Protein AF-A0A3D2GSB5-F1 (afdb_monomer_lite)

Sequence (78 aa):
TDPYQPIERQMAITRQILQIMAETRHPVGLITKSDLVTRDIDLLADLARDNLVHVGMSVTTLDPKLARIMEPRASTPA

Foldseek 3Di:
DAPDDVCCVPPVVVLVVLVVCLVVLAADEHEHQAPCVVVNVVSQVSSVVVPRYDYHYDDPDQPQVVCCVPPVPGDGHD

Radius of gyration: 13.66 Å; chains: 1; bounding box: 31×18×38 Å

Secondary structure (DSSP, 8-state):
--S--TTHHHH-HHHHHHHHHHHTT--EEEEES-GGGGGGHHHHHHHHHTT-EEEEEP-S-S-HHHHHHH-TTSPPP-

Structure (mmCIF, N/CA/C/O backbone):
data_AF-A0A3D2GSB5-F1
#
_entry.id   AF-A0A3D2GSB5-F1
#
loop_
_atom_site.group_PDB
_atom_site.id
_atom_site.type_symbol
_atom_site.label_atom_id
_atom_site.label_alt_id
_atom_site.label_comp_id
_atom_site.label_asym_id
_atom_site.label_entity_id
_atom_site.label_seq_id
_atom_site.pdbx_PDB_ins_code
_atom_site.Cartn_x
_atom_site.Cartn_y
_atom_site.Cartn_z
_atom_site.occupancy
_atom_site.B_iso_or_equiv
_atom_site.auth_seq_id
_atom_site.auth_comp_id
_ato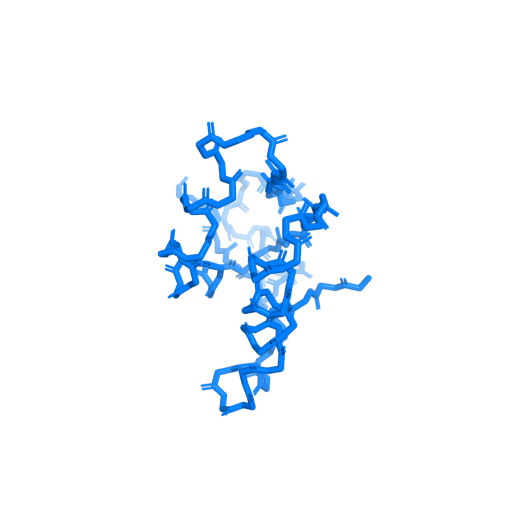m_site.auth_asym_id
_atom_site.auth_atom_id
_atom_site.pdbx_PDB_model_num
ATOM 1 N N . THR A 1 1 ? 7.304 10.164 0.260 1.00 72.62 1 THR A N 1
ATOM 2 C CA . THR A 1 1 ? 8.099 8.928 0.088 1.00 72.62 1 THR A CA 1
ATOM 3 C C . THR A 1 1 ? 7.137 7.776 -0.108 1.00 72.62 1 THR A C 1
ATOM 5 O O . THR A 1 1 ? 6.032 7.880 0.409 1.00 72.62 1 THR A O 1
ATOM 8 N N . ASP A 1 2 ? 7.500 6.744 -0.871 1.00 90.62 2 ASP A N 1
ATOM 9 C CA . ASP A 1 2 ? 6.641 5.560 -1.031 1.00 90.62 2 ASP A CA 1
ATOM 10 C C . ASP A 1 2 ? 6.600 4.787 0.302 1.00 90.62 2 ASP A C 1
ATOM 12 O O . ASP A 1 2 ? 7.676 4.467 0.820 1.00 90.62 2 ASP A O 1
ATOM 16 N N . PRO A 1 3 ? 5.415 4.527 0.888 1.00 93.00 3 PRO A N 1
ATOM 17 C CA . PRO A 1 3 ? 5.306 3.792 2.143 1.00 93.00 3 PRO A CA 1
ATOM 18 C C . PRO A 1 3 ? 5.655 2.306 1.995 1.00 93.00 3 PRO A C 1
ATOM 20 O O . PRO A 1 3 ? 6.002 1.682 2.988 1.00 93.00 3 PRO A O 1
ATOM 23 N N . TYR A 1 4 ? 5.616 1.734 0.787 1.00 94.44 4 TYR A N 1
ATOM 24 C CA . TYR A 1 4 ? 5.824 0.305 0.530 1.00 94.44 4 TYR A CA 1
ATOM 25 C C . TYR A 1 4 ? 7.198 0.012 -0.089 1.00 94.44 4 TYR A C 1
ATOM 27 O O . TYR A 1 4 ? 7.329 -0.621 -1.137 1.00 94.44 4 TYR A O 1
ATOM 35 N N . GLN A 1 5 ? 8.261 0.468 0.573 1.00 92.88 5 GLN A N 1
ATOM 36 C CA . GLN A 1 5 ? 9.634 0.137 0.175 1.00 92.88 5 GLN A CA 1
ATOM 37 C C . GLN A 1 5 ? 9.931 -1.365 0.359 1.00 92.88 5 GLN A C 1
ATOM 39 O O . GLN A 1 5 ? 9.274 -2.020 1.161 1.00 92.88 5 GLN A O 1
ATOM 44 N N . PRO A 1 6 ? 10.960 -1.946 -0.291 1.00 91.88 6 PRO A N 1
ATOM 45 C CA . PRO A 1 6 ? 11.240 -3.386 -0.195 1.00 91.88 6 PRO A CA 1
ATOM 46 C C . PRO A 1 6 ? 11.349 -3.946 1.233 1.00 91.88 6 PRO A C 1
ATOM 48 O O . PRO A 1 6 ? 10.971 -5.093 1.470 1.00 91.88 6 PRO A O 1
ATOM 51 N N . ILE A 1 7 ? 11.827 -3.137 2.183 1.00 94.31 7 ILE A N 1
ATOM 52 C CA . ILE A 1 7 ? 11.964 -3.519 3.593 1.00 94.31 7 ILE A CA 1
ATOM 53 C C . ILE A 1 7 ? 10.611 -3.726 4.298 1.00 94.31 7 ILE A C 1
ATOM 55 O O . ILE A 1 7 ? 10.523 -4.513 5.241 1.00 94.31 7 ILE A O 1
ATOM 59 N N . GLU A 1 8 ? 9.530 -3.115 3.798 1.00 95.75 8 GLU A N 1
ATOM 60 C CA . GLU A 1 8 ? 8.186 -3.276 4.362 1.00 95.75 8 GLU A CA 1
ATOM 61 C C . GLU A 1 8 ? 7.676 -4.708 4.288 1.00 95.75 8 GLU A C 1
ATOM 63 O O . GLU A 1 8 ? 6.832 -5.086 5.098 1.00 95.75 8 GLU A O 1
ATOM 68 N N . ARG A 1 9 ? 8.197 -5.532 3.369 1.00 94.12 9 ARG A N 1
ATOM 69 C CA . ARG A 1 9 ? 7.863 -6.963 3.307 1.00 94.12 9 ARG A CA 1
ATOM 70 C C . ARG A 1 9 ? 8.190 -7.691 4.612 1.00 94.12 9 ARG A C 1
ATOM 72 O O . ARG A 1 9 ? 7.556 -8.697 4.902 1.00 94.12 9 ARG A O 1
ATOM 79 N N . GLN A 1 10 ? 9.169 -7.190 5.365 1.00 96.62 10 GLN A N 1
ATOM 80 C CA . GLN A 1 10 ? 9.613 -7.763 6.634 1.00 96.62 10 GLN A CA 1
ATOM 81 C C . GLN A 1 10 ? 9.147 -6.929 7.827 1.00 96.62 10 GLN A C 1
ATOM 83 O O . GLN A 1 10 ? 8.629 -7.484 8.788 1.00 96.62 10 GLN A O 1
ATOM 88 N N . MET A 1 11 ? 9.332 -5.605 7.774 1.00 97.31 11 MET A N 1
ATOM 89 C CA . MET A 1 11 ? 9.104 -4.754 8.947 1.00 97.31 11 MET A CA 1
ATOM 90 C C . MET A 1 11 ? 7.630 -4.421 9.186 1.00 97.31 11 MET A C 1
ATOM 92 O O . MET A 1 11 ? 7.246 -4.203 10.333 1.00 97.31 11 MET A O 1
ATOM 96 N N . ALA A 1 12 ? 6.812 -4.387 8.128 1.00 97.38 12 ALA A N 1
ATOM 97 C CA . ALA A 1 12 ? 5.386 -4.073 8.201 1.00 97.38 12 ALA A CA 1
ATOM 98 C C . ALA A 1 12 ? 5.069 -2.804 9.032 1.00 97.38 12 ALA A C 1
ATOM 100 O O . ALA A 1 12 ? 4.060 -2.761 9.738 1.00 97.38 12 ALA A O 1
ATOM 101 N N . ILE A 1 13 ? 5.929 -1.780 8.985 1.00 97.50 13 ILE A N 1
ATOM 102 C CA . ILE A 1 13 ? 5.752 -0.528 9.733 1.00 97.50 13 ILE A CA 1
ATOM 103 C C . ILE A 1 13 ? 4.520 0.205 9.213 1.00 97.50 13 ILE A C 1
ATOM 105 O O . ILE A 1 13 ? 3.707 0.676 10.005 1.00 97.50 13 ILE A O 1
ATOM 109 N N . THR A 1 14 ? 4.334 0.250 7.891 1.00 97.44 14 THR A N 1
ATOM 110 C CA . THR A 1 14 ? 3.154 0.871 7.274 1.00 97.44 14 THR A CA 1
ATOM 111 C C . THR A 1 14 ? 1.880 0.202 7.771 1.00 97.44 14 THR A C 1
ATOM 113 O O . THR A 1 14 ? 0.936 0.891 8.150 1.00 97.44 14 THR A O 1
ATOM 116 N N . ARG A 1 15 ? 1.872 -1.134 7.866 1.00 98.00 15 ARG A N 1
ATOM 117 C CA . ARG A 1 15 ? 0.728 -1.874 8.409 1.00 98.00 15 ARG A CA 1
ATOM 118 C C . ARG A 1 15 ? 0.457 -1.507 9.867 1.00 98.00 15 ARG A C 1
ATOM 120 O O . ARG A 1 15 ? -0.689 -1.248 10.209 1.00 98.00 15 ARG A O 1
ATOM 127 N N . GLN A 1 16 ? 1.488 -1.463 10.712 1.00 98.31 16 GLN A N 1
ATOM 128 C CA . GLN A 1 16 ? 1.344 -1.095 12.128 1.00 98.31 16 GLN A CA 1
ATOM 129 C C . GLN A 1 16 ? 0.779 0.322 12.293 1.00 98.31 16 GLN A C 1
ATOM 131 O O . GLN A 1 16 ? -0.106 0.551 13.114 1.00 98.31 16 GLN A O 1
ATOM 136 N N . ILE A 1 17 ? 1.228 1.267 11.464 1.00 97.88 17 ILE A N 1
ATOM 137 C CA . ILE A 1 17 ? 0.670 2.624 11.434 1.00 97.88 17 ILE A CA 1
ATOM 138 C C . ILE A 1 17 ? -0.806 2.589 11.006 1.00 97.88 17 ILE A C 1
ATOM 140 O O . ILE A 1 17 ? -1.640 3.224 11.650 1.00 97.88 17 ILE A O 1
ATOM 144 N N . LEU A 1 18 ? -1.150 1.821 9.966 1.00 98.25 18 LEU A N 1
ATOM 145 C CA . LEU A 1 18 ? -2.532 1.676 9.499 1.00 98.25 18 LEU A CA 1
ATOM 146 C C . LEU A 1 18 ? -3.453 1.040 10.547 1.00 98.25 18 LEU A C 1
ATOM 148 O O . LE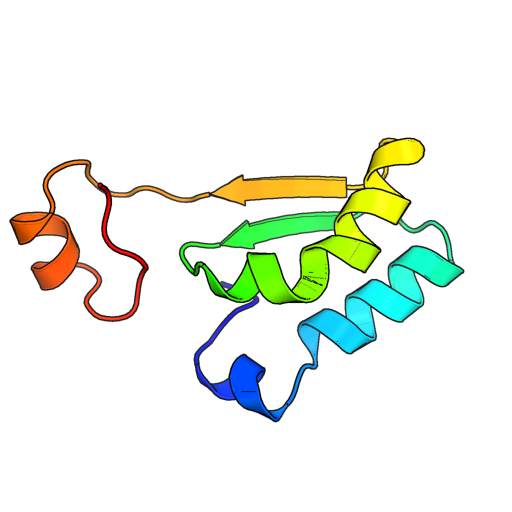U A 1 18 ? -4.613 1.429 10.627 1.00 98.25 18 LEU A O 1
ATOM 152 N N . GLN A 1 19 ? -2.955 0.113 11.369 1.00 98.56 19 GLN A N 1
ATOM 153 C CA . GLN A 1 19 ? -3.721 -0.458 12.484 1.00 98.56 19 GLN A CA 1
ATOM 154 C C . GLN A 1 19 ? -4.115 0.625 13.489 1.00 98.56 19 GLN A C 1
ATOM 156 O O . GLN A 1 19 ? -5.292 0.763 13.806 1.00 98.56 19 GLN A O 1
ATOM 161 N N . ILE A 1 20 ? -3.160 1.461 13.904 1.00 98.44 20 ILE A N 1
ATOM 162 C CA . ILE A 1 20 ? -3.425 2.573 14.828 1.00 98.44 20 ILE A CA 1
ATOM 163 C C . ILE A 1 20 ? -4.393 3.583 14.196 1.00 98.44 20 ILE A C 1
ATOM 165 O O . ILE A 1 20 ? -5.308 4.079 14.855 1.00 98.44 2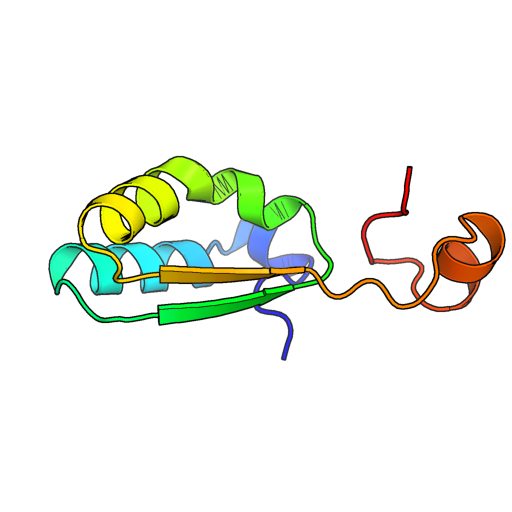0 ILE A O 1
ATOM 169 N N . MET A 1 21 ? -4.234 3.883 12.904 1.00 98.25 21 MET A N 1
ATOM 170 C CA . MET A 1 21 ? -5.153 4.771 12.184 1.00 98.25 21 MET A CA 1
ATOM 171 C C . MET A 1 21 ? -6.573 4.194 12.108 1.00 98.25 21 MET A C 1
ATOM 173 O O . MET A 1 21 ? -7.532 4.932 12.313 1.00 98.25 21 MET A O 1
ATOM 177 N N . ALA A 1 22 ? -6.722 2.887 11.879 1.00 98.19 22 ALA A N 1
ATOM 178 C CA . ALA A 1 22 ? -8.016 2.202 11.879 1.00 98.19 22 ALA A CA 1
ATOM 179 C C . ALA A 1 22 ? -8.672 2.186 13.270 1.00 98.19 22 ALA A C 1
ATOM 181 O O . ALA A 1 22 ? -9.867 2.467 13.393 1.00 98.19 22 ALA A O 1
ATOM 182 N N . GLU A 1 23 ? -7.895 1.932 14.325 1.00 98.25 23 GLU A N 1
ATOM 183 C CA . GLU A 1 23 ? -8.363 1.981 15.717 1.00 98.25 23 GLU A CA 1
ATOM 184 C C . GLU A 1 23 ? -8.859 3.377 16.107 1.00 98.25 23 GLU A C 1
ATOM 186 O O . GLU A 1 23 ? -9.886 3.522 16.768 1.00 98.25 23 GLU A O 1
ATOM 191 N N . THR A 1 24 ? -8.154 4.415 15.658 1.00 98.31 24 THR A N 1
ATOM 192 C CA . THR A 1 24 ? -8.463 5.814 15.986 1.00 98.31 24 THR A CA 1
ATOM 193 C C . THR A 1 24 ? -9.388 6.498 14.981 1.00 98.31 24 THR A C 1
ATOM 195 O O . THR A 1 24 ? -9.711 7.672 15.161 1.00 98.31 24 THR A O 1
ATOM 198 N N . ARG A 1 25 ? -9.824 5.786 13.930 1.00 98.12 25 ARG A N 1
ATOM 199 C CA . ARG A 1 25 ? -10.597 6.336 12.800 1.00 98.12 25 ARG A CA 1
ATOM 200 C C . ARG A 1 25 ? -9.938 7.592 12.207 1.00 98.12 25 ARG A C 1
ATOM 202 O O . ARG A 1 25 ? -10.608 8.557 11.843 1.00 98.12 25 ARG A O 1
ATOM 209 N N . HIS A 1 26 ? -8.608 7.588 12.123 1.00 98.38 26 HIS A N 1
ATOM 210 C CA . HIS A 1 26 ? -7.831 8.697 11.583 1.00 98.38 26 HIS A CA 1
ATOM 211 C C . HIS A 1 26 ? -7.826 8.661 10.045 1.00 98.38 26 HIS A C 1
ATOM 213 O O . HIS A 1 26 ? -7.425 7.643 9.474 1.00 98.38 26 HIS A O 1
ATOM 219 N N . PRO A 1 27 ? -8.216 9.752 9.356 1.00 98.19 27 PRO A N 1
ATOM 220 C CA . PRO A 1 27 ? -8.138 9.811 7.903 1.00 98.19 27 PRO A CA 1
ATOM 221 C C . PRO A 1 27 ? -6.702 9.656 7.387 1.00 98.19 27 PRO A C 1
ATOM 223 O O . PRO A 1 27 ? -5.783 10.289 7.905 1.00 98.19 27 PRO A O 1
ATOM 226 N N . VAL A 1 28 ? -6.499 8.868 6.331 1.00 97.56 28 VAL A N 1
ATOM 227 C CA . VAL A 1 28 ? -5.172 8.598 5.759 1.00 97.56 28 VAL A CA 1
ATOM 228 C C . VAL A 1 28 ? -5.175 8.626 4.230 1.00 97.56 28 VAL A C 1
ATOM 230 O O . VAL A 1 28 ? -6.058 8.092 3.564 1.00 97.56 28 VAL A O 1
ATOM 233 N N . GLY A 1 29 ? -4.144 9.246 3.653 1.00 97.00 29 GLY A N 1
ATOM 234 C CA . GLY A 1 29 ? -3.864 9.226 2.218 1.00 97.00 29 GLY A CA 1
ATOM 235 C C . GLY A 1 29 ? -2.569 8.473 1.926 1.00 97.00 29 GLY A C 1
ATOM 236 O O . GLY A 1 29 ? -1.549 8.717 2.569 1.00 97.00 29 GLY A O 1
ATOM 237 N N . LEU A 1 30 ? -2.596 7.575 0.945 1.00 95.50 30 LEU A N 1
ATOM 238 C CA . LEU A 1 30 ? -1.453 6.765 0.527 1.00 95.50 30 LEU A CA 1
ATOM 239 C C . LEU A 1 30 ? -1.215 6.960 -0.966 1.00 95.50 30 LEU A C 1
ATOM 241 O O . LEU A 1 30 ? -2.157 6.936 -1.749 1.00 95.50 30 LEU A O 1
ATOM 245 N N . ILE A 1 31 ? 0.044 7.114 -1.371 1.00 96.44 31 ILE A N 1
ATOM 246 C CA . ILE A 1 31 ? 0.441 7.105 -2.782 1.00 96.44 31 ILE A CA 1
ATOM 247 C C . ILE A 1 31 ? 1.603 6.128 -2.930 1.00 96.44 31 ILE A C 1
ATOM 249 O O . ILE A 1 31 ? 2.602 6.260 -2.223 1.00 96.44 31 ILE A O 1
ATOM 253 N N . THR A 1 32 ? 1.487 5.155 -3.832 1.00 95.00 32 THR A N 1
ATOM 254 C CA . THR A 1 32 ? 2.514 4.119 -4.025 1.00 95.00 32 THR A CA 1
ATOM 255 C C . THR A 1 32 ? 2.626 3.669 -5.480 1.00 95.00 32 THR A C 1
ATOM 257 O O . THR A 1 32 ? 1.732 3.903 -6.296 1.00 95.00 32 THR A O 1
ATOM 260 N N . LYS A 1 33 ? 3.753 3.036 -5.811 1.00 93.19 33 LYS A N 1
ATOM 261 C CA . LYS A 1 33 ? 3.966 2.282 -7.056 1.00 93.19 33 LYS A CA 1
ATOM 262 C C . LYS A 1 33 ? 4.037 0.770 -6.840 1.00 93.19 33 LYS A C 1
ATOM 264 O O . LYS A 1 33 ? 4.297 0.038 -7.794 1.00 93.19 33 LYS A O 1
ATOM 269 N N . SER A 1 34 ? 3.890 0.307 -5.600 1.00 93.44 34 SER A N 1
ATOM 270 C CA . SER A 1 34 ? 4.060 -1.096 -5.237 1.00 93.44 34 SER A CA 1
ATOM 271 C C . SER A 1 34 ? 2.720 -1.798 -5.046 1.00 93.44 34 SER A C 1
ATOM 273 O O . SER A 1 34 ? 1.827 -1.308 -4.362 1.00 93.44 34 SER A O 1
ATOM 275 N N . ASP A 1 35 ? 2.637 -3.011 -5.576 1.00 93.38 35 ASP A N 1
ATOM 276 C CA . ASP A 1 35 ? 1.588 -3.997 -5.328 1.00 93.38 35 ASP A CA 1
ATOM 277 C C . ASP A 1 35 ? 1.519 -4.468 -3.867 1.00 93.38 35 ASP A C 1
ATOM 279 O O . ASP A 1 35 ? 0.497 -5.012 -3.451 1.00 93.38 35 ASP A O 1
ATOM 283 N N . LEU A 1 36 ? 2.554 -4.218 -3.055 1.00 95.56 36 LEU A N 1
ATOM 284 C CA . LEU A 1 36 ? 2.588 -4.600 -1.641 1.00 95.56 36 LEU A CA 1
ATOM 285 C C . LEU A 1 36 ? 1.461 -3.951 -0.821 1.00 95.56 36 LEU A C 1
ATOM 287 O O . LEU A 1 36 ? 1.067 -4.509 0.200 1.00 95.56 36 LEU A O 1
ATOM 291 N N . VAL A 1 37 ? 0.882 -2.842 -1.299 1.00 96.38 37 VAL A N 1
ATOM 292 C CA . VAL A 1 37 ? -0.324 -2.226 -0.717 1.00 96.38 37 VAL A CA 1
ATOM 293 C C . VAL A 1 37 ? -1.500 -3.196 -0.594 1.00 96.38 37 VAL A C 1
ATOM 295 O O . VAL A 1 37 ? -2.311 -3.074 0.320 1.00 96.38 37 VAL A O 1
ATOM 298 N N . THR A 1 38 ? -1.572 -4.207 -1.463 1.00 96.25 38 THR A N 1
ATOM 299 C CA . THR A 1 38 ? -2.632 -5.226 -1.430 1.00 96.25 38 THR A CA 1
ATOM 300 C C . THR A 1 38 ? -2.573 -6.123 -0.192 1.00 96.25 38 THR A C 1
ATOM 302 O O . THR A 1 38 ? -3.600 -6.671 0.199 1.00 96.25 38 THR A O 1
ATOM 305 N N . ARG A 1 39 ? -1.413 -6.233 0.476 1.00 97.12 39 ARG A N 1
ATOM 306 C CA . ARG A 1 39 ? -1.270 -6.955 1.753 1.00 97.12 39 ARG A CA 1
ATOM 307 C C . ARG A 1 39 ? -2.179 -6.381 2.837 1.00 97.12 39 ARG A C 1
ATOM 309 O O . ARG A 1 39 ? -2.686 -7.131 3.663 1.00 97.12 39 ARG A O 1
ATOM 316 N N . ASP A 1 40 ? -2.357 -5.063 2.832 1.00 97.81 40 ASP A N 1
ATOM 317 C CA . ASP A 1 40 ? -3.034 -4.324 3.898 1.00 97.81 40 ASP A CA 1
ATOM 318 C C . ASP A 1 40 ? -4.488 -3.973 3.526 1.00 97.81 40 ASP A C 1
ATOM 320 O O . ASP A 1 40 ? -5.111 -3.105 4.136 1.00 97.81 40 ASP A O 1
ATOM 324 N N . ILE A 1 41 ? -5.051 -4.669 2.527 1.00 97.81 41 ILE A N 1
ATOM 325 C CA . ILE A 1 41 ? -6.402 -4.431 2.003 1.00 97.81 41 ILE A CA 1
ATOM 326 C C . ILE A 1 41 ? -7.501 -4.601 3.056 1.00 97.81 41 ILE A C 1
ATOM 328 O O . ILE A 1 41 ? -8.541 -3.965 2.948 1.00 97.81 41 ILE A O 1
ATOM 332 N N . ASP A 1 42 ? -7.276 -5.418 4.083 1.00 98.25 42 ASP A N 1
ATOM 333 C CA . ASP A 1 42 ? -8.202 -5.607 5.198 1.00 98.25 42 ASP A CA 1
ATOM 334 C C . ASP A 1 42 ? -8.395 -4.315 6.008 1.00 98.25 42 ASP A C 1
ATOM 336 O O . ASP A 1 42 ? -9.530 -3.905 6.255 1.00 98.25 42 ASP A O 1
ATOM 340 N N . LEU A 1 43 ? -7.296 -3.633 6.348 1.00 98.44 43 LEU A N 1
ATOM 341 C CA . LEU A 1 43 ? -7.308 -2.358 7.077 1.00 98.44 43 LEU A CA 1
ATOM 342 C C . LEU A 1 43 ? -7.809 -1.211 6.198 1.00 98.44 43 LEU A C 1
ATOM 344 O O . LEU A 1 43 ? -8.602 -0.378 6.636 1.00 98.44 43 LEU A O 1
ATOM 348 N N . LEU A 1 44 ? -7.370 -1.184 4.937 1.00 98.25 44 LEU A N 1
ATOM 349 C CA . LEU A 1 44 ? -7.795 -0.170 3.974 1.00 98.25 44 LEU A CA 1
ATOM 350 C C . LEU A 1 44 ? -9.297 -0.282 3.688 1.00 98.25 44 LEU A C 1
ATOM 352 O O . LEU A 1 44 ? -9.992 0.728 3.665 1.00 98.25 44 LEU A O 1
ATOM 356 N N . ALA A 1 45 ? -9.823 -1.497 3.519 1.00 98.25 45 ALA A N 1
ATOM 357 C CA . ALA A 1 45 ? -11.252 -1.710 3.323 1.00 98.25 45 ALA A CA 1
ATOM 358 C C . ALA A 1 45 ? -12.068 -1.296 4.554 1.00 98.25 45 ALA A C 1
ATOM 360 O O . ALA A 1 45 ? -13.167 -0.771 4.388 1.00 98.25 45 ALA A O 1
ATOM 361 N N . ASP A 1 46 ? -11.551 -1.501 5.770 1.00 98.38 46 ASP A N 1
ATOM 362 C CA . ASP A 1 46 ? -12.232 -1.055 6.986 1.00 98.38 46 ASP A CA 1
ATOM 363 C C . ASP A 1 46 ? -12.348 0.471 7.064 1.00 98.38 46 ASP A C 1
ATOM 365 O O . ASP A 1 46 ? -13.449 0.995 7.218 1.00 98.38 46 ASP A O 1
ATOM 369 N N . LEU A 1 47 ? -11.240 1.184 6.849 1.00 98.56 47 LEU A N 1
ATOM 370 C CA . LEU A 1 47 ? -11.222 2.648 6.781 1.00 98.56 47 LEU A CA 1
ATOM 371 C C . LEU A 1 47 ? -12.087 3.192 5.630 1.00 98.56 47 LEU A C 1
ATOM 373 O O . LEU A 1 47 ? -12.695 4.257 5.749 1.00 98.56 47 LEU A O 1
ATOM 377 N N . ALA A 1 48 ? -12.161 2.472 4.508 1.00 98.25 48 ALA A N 1
ATOM 378 C CA . ALA A 1 48 ? -12.922 2.896 3.335 1.00 98.25 48 ALA A CA 1
ATOM 379 C C . ALA A 1 48 ? -14.436 2.907 3.578 1.00 98.25 48 ALA A C 1
ATOM 381 O O . ALA A 1 48 ? -15.122 3.742 2.990 1.00 98.25 48 ALA A O 1
ATOM 382 N N . ARG A 1 49 ? -14.961 2.046 4.465 1.00 97.94 49 ARG A N 1
ATOM 383 C CA . ARG A 1 49 ? -16.393 2.049 4.838 1.00 97.94 49 ARG A CA 1
ATOM 384 C C . ARG A 1 49 ? -16.842 3.397 5.396 1.00 97.94 49 ARG A C 1
ATOM 386 O O . ARG A 1 49 ? -17.973 3.808 5.155 1.00 97.94 49 ARG A O 1
ATOM 393 N N . ASP A 1 50 ? -15.926 4.090 6.063 1.00 98.12 50 ASP A N 1
ATOM 394 C CA . ASP A 1 50 ? -16.160 5.386 6.695 1.00 98.12 50 ASP A CA 1
ATOM 395 C C . ASP A 1 50 ? -15.643 6.562 5.841 1.00 98.12 50 ASP A C 1
ATOM 397 O O . ASP A 1 50 ? -15.644 7.705 6.291 1.00 98.12 50 ASP A O 1
ATOM 401 N N . ASN A 1 51 ? -15.201 6.310 4.601 1.00 98.12 51 ASN A N 1
ATOM 402 C CA . ASN A 1 51 ? -14.533 7.285 3.725 1.00 98.12 51 ASN A CA 1
ATOM 403 C C . ASN A 1 51 ? -13.257 7.905 4.334 1.00 98.12 51 ASN A C 1
ATOM 405 O O . ASN A 1 51 ? -12.916 9.052 4.045 1.00 98.12 51 ASN A O 1
ATOM 409 N N . LEU 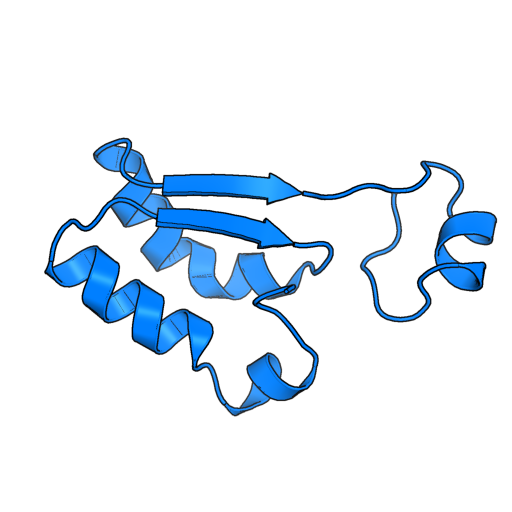A 1 52 ? -12.534 7.152 5.168 1.00 98.56 52 LEU A N 1
ATOM 410 C CA . LEU A 1 52 ? -11.341 7.634 5.871 1.00 98.56 52 LEU A CA 1
ATOM 411 C C . LEU A 1 52 ? -10.034 7.359 5.124 1.00 98.56 52 LEU A C 1
ATOM 413 O O . LEU A 1 52 ? -8.978 7.771 5.590 1.00 98.56 52 LEU A O 1
ATOM 417 N N . VAL A 1 53 ? -10.059 6.677 3.979 1.00 98.44 53 VAL A N 1
ATOM 418 C CA . VAL A 1 53 ? -8.834 6.361 3.237 1.00 98.44 53 VAL A CA 1
ATOM 419 C C . VAL A 1 53 ? -8.923 6.710 1.762 1.00 98.44 53 VAL A C 1
ATOM 421 O O . VAL A 1 53 ? -9.939 6.486 1.107 1.00 98.44 53 VAL A O 1
ATOM 424 N N . HIS A 1 54 ? -7.813 7.213 1.227 1.00 97.69 54 HIS A N 1
ATOM 425 C CA . HIS A 1 54 ? -7.591 7.356 -0.205 1.00 97.69 54 HIS A CA 1
ATOM 426 C C . HIS A 1 54 ? -6.270 6.692 -0.601 1.00 97.69 54 HIS A C 1
ATOM 428 O O . HIS A 1 54 ? -5.225 6.990 -0.019 1.00 97.69 54 HIS A O 1
ATOM 434 N N . VAL A 1 55 ? -6.306 5.809 -1.602 1.00 97.12 55 VAL A N 1
ATOM 435 C CA . VAL A 1 55 ? -5.117 5.126 -2.132 1.00 97.12 55 VAL A CA 1
ATOM 436 C C . VAL A 1 55 ? -4.915 5.531 -3.586 1.00 97.12 55 VAL A C 1
ATOM 438 O O . VAL A 1 55 ? -5.730 5.215 -4.449 1.00 97.12 55 VAL A O 1
ATOM 441 N N . GLY A 1 56 ? -3.816 6.225 -3.854 1.00 96.06 56 GLY A N 1
ATOM 442 C CA . GLY A 1 56 ? -3.368 6.598 -5.186 1.00 96.06 56 GLY A CA 1
ATOM 443 C C . GLY A 1 56 ? -2.262 5.672 -5.689 1.00 96.06 56 GLY A C 1
ATOM 444 O O . GLY A 1 56 ? -1.295 5.386 -4.982 1.00 96.06 56 GLY A O 1
ATOM 445 N N . MET A 1 57 ? -2.370 5.257 -6.947 1.00 94.44 57 MET A N 1
ATOM 446 C CA . MET A 1 57 ? -1.310 4.535 -7.648 1.00 94.44 57 MET A CA 1
ATOM 447 C C . MET A 1 57 ? -0.579 5.497 -8.578 1.00 94.44 57 MET A C 1
ATOM 449 O O . MET A 1 57 ? -1.196 6.139 -9.426 1.00 94.44 57 MET A O 1
ATOM 453 N N . SER A 1 58 ? 0.740 5.606 -8.433 1.00 92.69 58 SER A N 1
ATOM 454 C CA . SER A 1 58 ? 1.549 6.391 -9.366 1.00 92.69 58 SER A CA 1
ATOM 455 C C . SER A 1 58 ? 1.962 5.524 -10.553 1.00 92.69 58 SER A C 1
ATOM 457 O O . SER A 1 58 ? 2.703 4.560 -10.394 1.00 92.69 58 SER A O 1
ATOM 459 N N . VAL A 1 59 ? 1.526 5.894 -11.754 1.00 92.06 59 VAL A N 1
ATOM 460 C CA . VAL A 1 59 ? 1.906 5.218 -13.000 1.00 92.06 59 VAL A CA 1
ATOM 461 C C . VAL A 1 59 ? 2.678 6.208 -13.860 1.00 92.06 59 VAL A C 1
ATOM 463 O O . VAL A 1 59 ? 2.109 7.166 -14.373 1.00 92.06 59 VAL A O 1
ATOM 466 N N . THR A 1 60 ? 3.990 6.005 -13.982 1.00 90.62 60 THR A N 1
ATOM 467 C CA . THR A 1 60 ? 4.869 6.931 -14.719 1.00 90.62 60 THR A CA 1
ATOM 468 C C . THR A 1 60 ? 4.689 6.803 -16.230 1.00 90.62 60 THR A C 1
ATOM 470 O O . THR A 1 60 ? 4.707 7.793 -16.954 1.00 90.62 60 THR A O 1
ATOM 473 N N . THR A 1 61 ? 4.520 5.577 -16.718 1.00 91.06 61 THR A N 1
ATOM 474 C CA . THR A 1 61 ? 4.300 5.260 -18.130 1.00 91.06 61 THR A CA 1
ATOM 475 C C . THR A 1 61 ? 3.463 3.993 -18.236 1.00 91.06 61 THR A C 1
ATOM 477 O O . THR A 1 61 ? 3.476 3.174 -17.321 1.00 91.06 61 THR A O 1
ATOM 480 N N . LEU A 1 62 ? 2.753 3.837 -19.352 1.00 92.06 62 LEU A N 1
ATOM 481 C CA . LEU A 1 62 ? 2.031 2.613 -19.705 1.00 92.06 62 LEU A CA 1
ATOM 482 C C . LEU A 1 62 ? 2.871 1.666 -20.576 1.00 92.06 62 LEU A C 1
ATOM 484 O O . LEU A 1 62 ? 2.444 0.550 -20.837 1.00 92.06 62 LEU A O 1
ATOM 488 N N . ASP A 1 63 ? 4.063 2.082 -21.021 1.00 92.81 63 ASP A N 1
ATOM 489 C CA . ASP A 1 63 ? 4.988 1.194 -21.731 1.00 92.81 63 ASP A CA 1
ATOM 490 C C . ASP A 1 63 ? 5.755 0.321 -20.716 1.00 92.81 63 ASP A C 1
ATOM 492 O O . ASP A 1 63 ? 6.584 0.845 -19.959 1.00 92.81 63 ASP A O 1
ATOM 496 N N . PRO A 1 64 ? 5.549 -1.010 -20.702 1.00 88.44 64 PRO A N 1
ATOM 497 C CA . PRO A 1 64 ? 6.179 -1.895 -19.728 1.00 88.44 64 PRO A CA 1
ATOM 498 C C . PRO A 1 64 ? 7.699 -2.006 -19.908 1.00 88.44 64 PRO A C 1
ATOM 500 O O . PRO A 1 64 ? 8.416 -2.244 -18.932 1.00 88.44 64 PRO A O 1
ATOM 503 N N . LYS A 1 65 ? 8.228 -1.828 -21.129 1.00 91.56 65 LYS A N 1
ATOM 504 C CA . LYS A 1 65 ? 9.680 -1.818 -21.365 1.00 91.56 65 LYS A CA 1
ATOM 505 C C . LYS A 1 65 ? 10.291 -0.557 -20.774 1.00 91.56 65 LYS A C 1
ATOM 507 O O . LYS A 1 65 ? 11.293 -0.645 -20.067 1.00 91.56 65 LYS A O 1
ATOM 512 N N . LEU A 1 66 ? 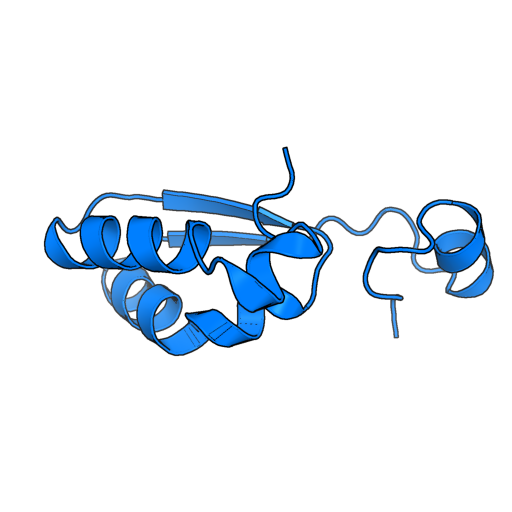9.665 0.594 -21.017 1.00 92.25 66 LEU A N 1
ATOM 513 C CA . LEU A 1 66 ? 10.132 1.866 -20.473 1.00 92.25 66 LEU A CA 1
ATOM 514 C C . LEU A 1 66 ? 10.009 1.906 -18.943 1.00 92.25 66 LEU A C 1
ATOM 516 O O . LEU A 1 66 ? 10.949 2.329 -18.272 1.00 92.25 66 LEU A O 1
ATOM 520 N N . ALA A 1 67 ? 8.910 1.389 -18.384 1.00 90.62 67 ALA A N 1
ATOM 521 C CA . ALA A 1 67 ? 8.705 1.293 -16.939 1.00 90.62 67 ALA A CA 1
ATOM 522 C C . ALA A 1 67 ? 9.828 0.502 -16.251 1.00 90.62 67 ALA A C 1
ATOM 524 O O . ALA A 1 67 ? 10.375 0.956 -15.250 1.00 90.62 67 ALA A O 1
ATOM 525 N N . ARG A 1 68 ? 10.239 -0.643 -16.817 1.00 87.50 68 ARG A N 1
ATOM 526 C CA . ARG A 1 68 ? 11.340 -1.457 -16.269 1.00 87.50 68 ARG A CA 1
ATOM 527 C C . ARG A 1 68 ? 12.691 -0.747 -16.299 1.00 87.50 68 ARG A C 1
ATOM 529 O O . ARG A 1 68 ? 13.511 -0.992 -15.420 1.00 87.50 68 ARG A O 1
ATOM 536 N N . ILE A 1 69 ? 12.929 0.100 -17.300 1.00 91.56 69 ILE A N 1
ATOM 537 C CA . ILE A 1 69 ? 14.169 0.878 -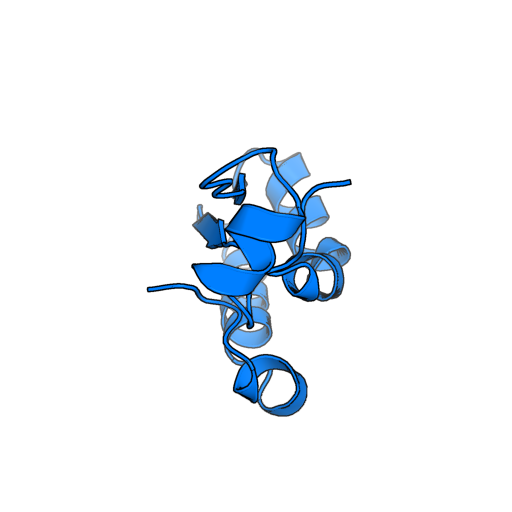17.414 1.00 91.56 69 ILE A CA 1
ATOM 538 C C . ILE A 1 69 ? 14.178 2.014 -16.387 1.00 91.56 69 ILE A C 1
ATOM 540 O O . ILE A 1 69 ? 15.176 2.207 -15.697 1.00 91.56 69 ILE A O 1
ATOM 544 N N . MET A 1 70 ? 13.075 2.760 -16.281 1.00 89.75 70 MET A N 1
ATOM 545 C CA . MET A 1 70 ? 12.994 3.937 -15.414 1.00 89.75 70 MET A CA 1
ATOM 546 C C . MET A 1 70 ? 12.832 3.577 -13.933 1.00 89.75 70 MET A C 1
ATOM 548 O O . MET A 1 70 ? 13.418 4.229 -13.072 1.00 89.75 70 MET A O 1
ATOM 552 N N . GLU A 1 71 ? 12.035 2.554 -13.623 1.00 87.06 71 GLU A N 1
ATOM 553 C CA . GLU A 1 71 ? 11.601 2.228 -12.262 1.00 87.06 71 GLU A CA 1
ATOM 554 C C . GLU A 1 71 ? 11.646 0.708 -12.002 1.00 87.06 71 GLU A C 1
ATOM 556 O O . GLU A 1 71 ? 10.622 0.087 -11.725 1.00 87.06 71 GLU A O 1
ATOM 561 N N . PRO A 1 72 ? 12.833 0.069 -12.025 1.00 83.19 72 PRO A N 1
ATOM 562 C CA . PRO A 1 72 ? 12.975 -1.396 -11.980 1.00 83.19 72 PRO A CA 1
ATOM 563 C C . PRO A 1 72 ? 12.450 -2.070 -10.700 1.00 83.19 72 PRO A C 1
ATOM 565 O O . PRO A 1 72 ? 12.366 -3.294 -10.640 1.00 83.19 72 PRO A O 1
ATOM 568 N N . ARG A 1 73 ? 12.139 -1.295 -9.654 1.00 81.56 73 ARG A N 1
ATOM 569 C CA . ARG A 1 73 ? 11.605 -1.781 -8.369 1.00 81.56 73 ARG A CA 1
ATOM 570 C C . ARG A 1 73 ? 10.114 -1.474 -8.177 1.00 81.56 73 ARG A C 1
ATOM 572 O O . ARG A 1 73 ? 9.562 -1.878 -7.158 1.00 81.56 73 ARG A O 1
ATOM 579 N N . ALA A 1 74 ? 9.494 -0.747 -9.108 1.00 85.19 74 ALA A N 1
ATOM 580 C CA . ALA A 1 74 ? 8.058 -0.492 -9.124 1.00 85.19 74 ALA A CA 1
ATOM 581 C C . ALA A 1 74 ? 7.310 -1.658 -9.785 1.00 85.19 74 ALA A C 1
ATOM 583 O O . ALA A 1 74 ? 7.884 -2.429 -10.560 1.00 85.19 74 ALA A O 1
ATOM 584 N N . SER A 1 75 ? 6.014 -1.776 -9.507 1.00 84.56 75 SER A N 1
ATOM 585 C CA . SER A 1 75 ? 5.159 -2.718 -10.225 1.00 84.56 75 SER A CA 1
ATOM 586 C C . SER A 1 75 ? 5.046 -2.298 -11.696 1.00 84.56 75 SER A C 1
ATOM 588 O O . SER A 1 75 ? 4.921 -1.116 -12.015 1.00 84.56 75 SER A O 1
ATOM 590 N N . THR A 1 76 ? 5.137 -3.265 -12.613 1.00 83.44 76 THR A N 1
ATOM 591 C CA . THR A 1 76 ? 5.038 -2.989 -14.056 1.00 83.44 76 THR A CA 1
ATOM 592 C C . THR A 1 76 ? 3.562 -2.824 -14.452 1.00 83.44 76 THR A C 1
ATOM 594 O O . THR A 1 76 ? 2.743 -3.616 -13.982 1.00 83.44 76 THR A O 1
ATOM 597 N N . PRO A 1 77 ? 3.209 -1.846 -15.309 1.00 79.50 77 PRO A N 1
ATOM 598 C CA . PRO A 1 77 ? 1.881 -1.775 -15.922 1.00 79.50 77 PRO A CA 1
ATOM 599 C C . PRO A 1 77 ? 1.572 -3.053 -16.724 1.00 79.50 77 PRO A C 1
ATOM 601 O O . PRO A 1 77 ? 2.494 -3.646 -17.291 1.00 79.50 77 PRO A O 1
ATOM 604 N N . ALA A 1 78 ? 0.303 -3.472 -16.744 1.00 71.44 78 ALA A N 1
ATOM 605 C CA . ALA A 1 78 ? -0.172 -4.644 -17.491 1.00 71.44 78 ALA A CA 1
ATOM 606 C C . ALA A 1 78 ? -0.299 -4.372 -18.996 1.00 71.44 78 ALA A C 1
ATOM 608 O O . ALA A 1 78 ? -0.690 -3.237 -19.352 1.00 71.44 78 ALA A O 1
#

pLDDT: mean 93.96, std 5.74, range [71.44, 98.56]